Protein AF-A0A7U6QHY5-F1 (afdb_monomer)

Solvent-accessible surface area (backbone atoms only — not comparable to full-atom values): 9203 Å² total; per-residue (Å²): 96,75,56,75,92,71,42,50,92,96,50,73,76,53,71,63,88,56,96,74,68,72,95,62,85,77,79,76,69,59,85,77,68,85,56,19,49,74,54,35,53,33,63,34,82,42,65,82,59,46,66,60,56,26,34,38,32,12,14,29,21,69,79,94,83,84,65,93,80,85,63,98,77,63,78,48,30,16,27,32,36,33,30,41,70,90,75,31,50,72,47,83,70,44,67,37,94,86,52,46,50,38,55,94,90,68,59,74,47,40,27,24,45,28,32,42,72,45,98,88,58,29,43,35,34,41,27,48,54,51,63,48,85,94,41,78,88,51,72,49,85,97,44,53,45,74,48,80,47,69,74,129

Structure (mmCIF, N/CA/C/O backbone):
data_AF-A0A7U6QHY5-F1
#
_entry.id   AF-A0A7U6QHY5-F1
#
loop_
_atom_site.group_PDB
_atom_site.id
_atom_site.type_symbol
_atom_site.label_atom_id
_atom_site.label_alt_id
_atom_site.label_comp_id
_atom_site.label_asym_id
_atom_site.label_entity_id
_atom_site.label_seq_id
_atom_site.pdbx_PDB_ins_code
_atom_site.Cartn_x
_atom_site.Cartn_y
_atom_site.Cartn_z
_atom_site.occupancy
_atom_site.B_iso_or_equiv
_atom_site.auth_seq_id
_atom_site.auth_comp_id
_atom_site.auth_asym_id
_atom_site.auth_atom_id
_atom_site.pdbx_PDB_model_num
ATOM 1 N N . MET A 1 1 ? -19.878 21.285 13.028 1.00 57.00 1 MET A N 1
ATOM 2 C CA . MET A 1 1 ? -19.020 22.338 13.616 1.00 57.00 1 MET A CA 1
ATOM 3 C C . MET A 1 1 ? -19.595 23.664 13.133 1.00 57.00 1 MET A C 1
ATOM 5 O O . MET A 1 1 ? -19.595 23.871 11.934 1.00 57.00 1 MET A O 1
ATOM 9 N N . THR A 1 2 ? -20.166 24.495 14.011 1.00 63.97 2 THR A N 1
ATOM 10 C CA . THR A 1 2 ? -21.015 25.661 13.652 1.00 63.97 2 THR A CA 1
ATOM 11 C C . THR A 1 2 ? -20.350 27.022 13.892 1.00 63.97 2 THR A C 1
ATOM 13 O O . THR A 1 2 ? -21.026 28.040 14.017 1.00 63.97 2 THR A O 1
ATOM 16 N N . LEU A 1 3 ? -19.021 27.073 14.027 1.00 70.06 3 LEU A N 1
ATOM 17 C CA . LEU A 1 3 ? -18.357 28.327 14.393 1.00 70.06 3 LEU A CA 1
ATOM 18 C C . LEU A 1 3 ? -18.446 29.357 13.247 1.00 70.06 3 LEU A C 1
ATOM 20 O O . LEU A 1 3 ? -18.156 28.991 12.106 1.00 70.06 3 LEU A O 1
ATOM 24 N N . PRO A 1 4 ? -18.735 30.644 13.540 1.00 73.31 4 PRO A N 1
ATOM 25 C CA . PRO A 1 4 ? -18.895 31.696 12.528 1.00 73.31 4 PRO A CA 1
ATOM 26 C C . PRO A 1 4 ? -17.724 31.828 11.546 1.00 73.31 4 PRO A C 1
ATOM 28 O O . PRO A 1 4 ? -17.927 32.138 10.379 1.00 73.31 4 PRO A O 1
ATOM 31 N N . LYS A 1 5 ? -16.496 31.524 11.989 1.00 80.25 5 LYS A N 1
ATOM 32 C CA . LYS A 1 5 ? -15.282 31.552 11.153 1.00 80.25 5 LYS A CA 1
ATOM 33 C C . LYS A 1 5 ? -15.264 30.537 10.001 1.00 80.25 5 LYS A C 1
ATOM 35 O O . LYS A 1 5 ? -14.389 30.621 9.150 1.00 80.25 5 LYS A O 1
ATOM 40 N N . PHE A 1 6 ? -16.178 29.567 10.002 1.00 80.81 6 PHE A N 1
ATOM 41 C CA . PHE A 1 6 ? -16.313 28.558 8.948 1.00 80.81 6 PHE A CA 1
ATOM 42 C C . PHE A 1 6 ? -17.529 28.797 8.047 1.00 80.81 6 PHE A C 1
ATOM 44 O O . PHE A 1 6 ? -17.805 27.971 7.182 1.00 80.81 6 PHE A O 1
ATOM 51 N N . VAL A 1 7 ? -18.262 29.898 8.240 1.00 84.06 7 VAL A N 1
ATOM 52 C CA . VAL A 1 7 ? -19.361 30.284 7.350 1.00 84.06 7 VAL A CA 1
ATOM 53 C C . VAL A 1 7 ? -18.755 30.867 6.067 1.00 84.06 7 VAL A C 1
ATOM 55 O O . VAL A 1 7 ? -18.027 31.861 6.150 1.00 84.06 7 VAL A O 1
ATOM 58 N N . PRO A 1 8 ? -19.008 30.279 4.883 1.00 83.88 8 PRO A N 1
ATOM 59 C CA . PRO A 1 8 ? -18.539 30.850 3.625 1.00 83.88 8 PRO A CA 1
ATOM 60 C C . PRO A 1 8 ? -19.173 32.224 3.386 1.00 83.88 8 PRO A C 1
ATOM 62 O O . PRO A 1 8 ? -20.340 32.439 3.716 1.00 83.88 8 PRO A O 1
ATOM 65 N N . VAL A 1 9 ? -18.440 33.151 2.763 1.00 85.56 9 VAL A N 1
ATOM 66 C CA . VAL A 1 9 ? -19.004 34.448 2.358 1.00 85.56 9 VAL A CA 1
ATOM 67 C C . VAL A 1 9 ? -20.140 34.184 1.362 1.00 85.56 9 VAL A C 1
ATOM 69 O O . VAL A 1 9 ? -19.902 33.639 0.288 1.00 85.56 9 VAL A O 1
ATOM 72 N N . ASN A 1 10 ? -21.370 34.547 1.739 1.00 86.69 10 ASN A N 1
ATOM 73 C CA . ASN A 1 10 ? -22.626 34.284 1.013 1.00 86.69 10 ASN A CA 1
ATOM 74 C C . ASN A 1 10 ? -23.091 32.812 0.966 1.00 86.69 10 ASN A C 1
ATOM 76 O O . ASN A 1 10 ? -23.971 32.480 0.173 1.00 86.69 10 ASN A O 1
ATOM 80 N N . GLY A 1 11 ? -22.530 31.930 1.798 1.00 81.38 11 GLY A N 1
ATOM 81 C CA . GLY A 1 11 ? -22.961 30.534 1.913 1.00 81.38 11 GLY A CA 1
ATOM 82 C C . GLY A 1 11 ? -23.881 30.284 3.114 1.00 81.38 11 GLY A C 1
ATOM 83 O O . GLY A 1 11 ? -23.857 31.053 4.079 1.00 81.38 11 GLY A O 1
ATOM 84 N N . PRO A 1 12 ? -24.683 29.204 3.095 1.00 83.88 12 PRO A N 1
ATOM 85 C CA . PRO A 1 12 ? -25.448 28.796 4.265 1.00 83.88 12 PRO A CA 1
ATOM 86 C C . PRO A 1 12 ? -24.514 28.385 5.409 1.00 83.88 12 PRO A C 1
ATOM 88 O O . PRO A 1 12 ? -23.376 27.955 5.203 1.00 83.88 12 PRO A O 1
ATOM 91 N N . MET A 1 13 ? -25.018 28.504 6.635 1.00 80.69 13 MET A N 1
ATOM 92 C CA . MET A 1 13 ? -24.310 28.051 7.826 1.00 80.69 13 MET A CA 1
ATOM 93 C C . MET A 1 13 ? -24.058 26.533 7.747 1.00 80.69 13 MET A C 1
ATOM 95 O O . MET A 1 13 ? -25.006 25.789 7.496 1.00 80.69 13 MET A O 1
ATOM 99 N N . PRO A 1 14 ? -22.820 26.049 7.969 1.00 80.75 14 PRO A N 1
ATOM 100 C CA . PRO A 1 14 ? -22.541 24.617 7.963 1.00 80.75 14 PRO A CA 1
ATOM 101 C C . PRO A 1 14 ? -23.328 23.868 9.045 1.00 80.75 14 PRO A C 1
ATOM 103 O O . PRO A 1 14 ? -23.336 24.271 10.212 1.00 80.75 14 PRO A O 1
ATOM 106 N N . GLU A 1 15 ? -23.930 22.739 8.677 1.00 76.69 15 GLU A N 1
ATOM 107 C CA . GLU A 1 15 ? -24.650 21.878 9.616 1.00 76.69 15 GLU A CA 1
ATOM 108 C C . GLU A 1 15 ? -23.706 21.016 10.475 1.00 76.69 15 GLU A C 1
ATOM 110 O O . GLU A 1 15 ? -22.562 20.696 10.127 1.00 76.69 15 GLU A O 1
ATOM 115 N N . THR A 1 16 ? -24.175 20.617 11.657 1.00 72.31 16 THR A N 1
ATOM 116 C CA . THR A 1 16 ? -23.493 19.616 12.486 1.00 72.31 16 THR A CA 1
ATOM 117 C C . THR A 1 16 ? -23.717 18.212 11.946 1.00 72.31 16 THR A C 1
ATOM 119 O O . THR A 1 16 ? -24.789 17.654 12.132 1.00 72.31 16 THR A O 1
ATOM 122 N N . LEU A 1 17 ? -22.671 17.609 11.369 1.00 72.00 17 LEU A N 1
ATOM 123 C CA . LEU A 1 17 ? -22.685 16.190 10.977 1.00 72.00 17 LEU A CA 1
ATOM 124 C C . LEU A 1 17 ? -22.587 15.230 12.176 1.00 72.00 17 LEU A C 1
ATOM 126 O O . LEU A 1 17 ? -23.019 14.087 12.095 1.00 72.00 17 LEU A O 1
ATOM 130 N N . PHE A 1 18 ? -22.033 15.698 13.298 1.00 68.94 18 PHE A N 1
ATOM 131 C CA . PHE A 1 18 ? -21.951 14.945 14.548 1.00 68.94 18 PHE A CA 1
ATOM 132 C C . PHE A 1 18 ? -22.869 15.585 15.585 1.00 68.94 18 PHE A C 1
ATOM 134 O O . PHE A 1 18 ? -22.699 16.760 15.913 1.00 68.94 18 PHE A O 1
ATOM 141 N N . THR A 1 19 ? -23.812 14.810 16.118 1.00 67.75 19 THR A N 1
ATOM 142 C CA . THR A 1 19 ? -24.726 15.236 17.190 1.00 67.75 19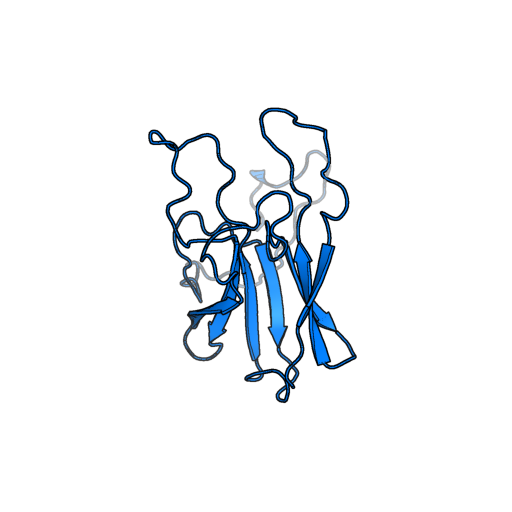 THR A CA 1
ATOM 143 C C . THR A 1 19 ? -24.014 15.391 18.536 1.00 67.75 19 THR A C 1
ATOM 145 O O . THR A 1 19 ? -24.422 16.211 19.351 1.00 67.75 19 THR A O 1
ATOM 148 N N . ASN A 1 20 ? -22.923 14.650 18.754 1.00 71.56 20 ASN A N 1
ATOM 149 C CA . ASN A 1 20 ? -22.078 14.736 19.944 1.00 71.56 20 ASN A CA 1
ATOM 150 C C . ASN A 1 20 ? -20.612 14.433 19.575 1.00 71.56 20 ASN A C 1
ATOM 152 O O . ASN A 1 20 ? -20.165 13.294 19.731 1.00 71.56 20 ASN A O 1
ATOM 156 N N . PRO A 1 21 ? -19.869 15.393 18.994 1.00 68.75 21 PRO A N 1
ATOM 157 C CA . PRO A 1 21 ? -18.471 15.159 18.659 1.00 68.75 21 PRO A CA 1
ATOM 158 C C . PRO A 1 21 ? -17.681 14.892 19.951 1.00 68.75 21 PRO A C 1
ATOM 160 O O . PRO A 1 21 ? -17.816 15.663 20.905 1.00 68.75 21 PRO A O 1
ATOM 163 N N . PRO A 1 22 ? -16.858 13.831 20.018 1.00 69.25 22 PRO A N 1
ATOM 164 C CA . PRO A 1 22 ? -16.044 13.578 21.197 1.00 69.25 22 PRO A CA 1
ATOM 165 C C . PRO A 1 22 ? -15.132 14.785 21.446 1.00 69.25 22 PRO A C 1
ATOM 167 O O . PRO A 1 22 ? -14.397 15.216 20.560 1.00 69.25 22 PRO A O 1
ATOM 170 N N . GLY A 1 23 ? -15.187 15.348 22.658 1.00 77.12 23 GLY A N 1
ATOM 171 C CA . GLY A 1 23 ? -14.395 16.528 23.036 1.00 77.12 23 GLY A CA 1
ATOM 172 C C . GLY A 1 23 ? -12.883 16.277 23.089 1.00 77.12 23 GLY A C 1
ATOM 173 O O . GLY A 1 23 ? -12.110 17.213 23.275 1.00 77.12 23 GLY A O 1
ATOM 174 N N . ILE A 1 24 ? -12.460 15.021 22.929 1.00 81.69 24 ILE A N 1
ATOM 175 C CA . ILE A 1 24 ? -11.068 14.579 22.925 1.00 81.69 24 ILE A CA 1
ATOM 176 C C . ILE A 1 24 ? -10.872 13.686 21.700 1.00 81.69 24 ILE A C 1
ATOM 178 O O . ILE A 1 24 ? -11.620 12.727 21.500 1.00 81.69 24 ILE A O 1
ATOM 182 N N . ALA A 1 25 ? -9.863 13.998 20.886 1.00 80.75 25 ALA A N 1
ATOM 183 C CA . ALA A 1 25 ? -9.496 13.161 19.751 1.00 80.75 25 ALA A CA 1
ATOM 184 C C . ALA A 1 25 ? -9.055 11.762 20.235 1.00 80.75 25 ALA A C 1
ATOM 186 O O . ALA A 1 25 ? -8.314 11.667 21.221 1.00 80.75 25 ALA A O 1
ATOM 187 N N . PRO A 1 26 ? -9.481 10.674 19.569 1.00 85.88 26 PRO A N 1
ATOM 188 C CA . PRO A 1 26 ? -9.039 9.332 19.923 1.00 85.88 26 PRO A CA 1
ATOM 189 C C . PRO A 1 26 ? -7.533 9.170 19.688 1.00 85.88 26 PRO A C 1
ATOM 191 O O . PRO A 1 26 ? -6.919 9.897 18.903 1.00 85.88 26 PRO A O 1
ATOM 194 N N . ARG A 1 27 ? -6.928 8.181 20.354 1.00 90.00 27 ARG A N 1
ATOM 195 C CA . ARG A 1 27 ? -5.547 7.788 20.049 1.00 90.00 27 ARG A CA 1
ATOM 196 C C . ARG A 1 27 ? -5.484 7.198 18.630 1.00 90.00 27 ARG A C 1
ATOM 198 O O . ARG A 1 27 ? -6.417 6.486 18.255 1.00 90.00 27 ARG A O 1
ATOM 205 N N . PRO A 1 28 ? -4.411 7.455 17.858 1.00 93.94 28 PRO A N 1
ATOM 206 C CA . PRO A 1 28 ? -4.211 6.801 16.569 1.00 93.94 28 PRO A CA 1
ATOM 207 C C . PRO A 1 28 ? -4.229 5.279 16.717 1.00 93.94 28 PRO A C 1
ATOM 209 O O . PRO A 1 28 ? -3.687 4.750 17.687 1.00 93.94 28 PRO A O 1
ATOM 212 N N . PHE A 1 29 ? -4.829 4.590 15.748 1.00 96.19 29 PHE A N 1
ATOM 213 C CA . PHE A 1 29 ? -4.878 3.127 15.738 1.00 96.19 29 PHE A CA 1
ATOM 214 C C . PHE A 1 29 ? -3.501 2.501 15.459 1.00 96.19 29 PHE A C 1
ATOM 216 O O . PHE A 1 29 ? -3.134 1.520 16.092 1.00 96.19 29 PHE A O 1
ATOM 223 N N . ALA A 1 30 ? -2.717 3.112 14.565 1.00 96.81 30 ALA A N 1
ATOM 224 C CA . ALA A 1 30 ? -1.342 2.730 14.258 1.00 96.81 30 ALA A CA 1
ATOM 225 C C . ALA A 1 30 ? -0.470 3.983 14.076 1.00 96.81 30 ALA A C 1
ATOM 227 O O . ALA A 1 30 ? -0.962 5.042 13.678 1.00 96.81 30 ALA A O 1
ATOM 228 N N . ILE A 1 31 ? 0.826 3.864 14.377 1.00 95.12 31 ILE A N 1
ATOM 229 C CA . ILE A 1 31 ? 1.824 4.932 14.226 1.00 95.12 31 ILE A CA 1
ATOM 230 C C . ILE A 1 31 ? 2.976 4.389 13.386 1.00 95.12 31 ILE A C 1
ATOM 232 O O . ILE A 1 31 ? 3.547 3.351 13.712 1.00 95.12 31 ILE A O 1
ATOM 236 N N . PHE A 1 32 ? 3.324 5.105 12.320 1.00 93.31 32 PHE A N 1
ATOM 237 C CA . PHE A 1 32 ? 4.335 4.684 11.351 1.00 93.31 32 PHE A CA 1
ATOM 238 C C . PHE A 1 32 ? 5.678 5.371 11.610 1.00 93.31 32 PHE A C 1
ATOM 240 O O . PHE A 1 32 ? 5.705 6.464 12.186 1.00 93.31 32 PHE A O 1
ATOM 247 N N . PRO A 1 33 ? 6.800 4.773 11.166 1.00 89.12 33 PRO A N 1
ATOM 248 C CA . PRO A 1 33 ? 8.103 5.410 11.271 1.00 89.12 33 PRO A CA 1
ATOM 249 C C . PRO A 1 33 ? 8.111 6.792 10.594 1.00 89.12 33 PRO A C 1
ATOM 251 O O . PRO A 1 33 ? 7.484 6.957 9.538 1.00 89.12 33 PRO A O 1
ATOM 254 N N . PRO A 1 34 ? 8.832 7.783 11.149 1.00 85.00 34 PRO A N 1
ATOM 255 C CA . PRO A 1 34 ? 9.019 9.077 10.498 1.00 85.00 34 PRO A CA 1
ATOM 256 C C . PRO A 1 34 ? 9.546 8.915 9.069 1.00 85.00 34 PRO A C 1
ATOM 258 O O . PRO A 1 34 ? 10.368 8.040 8.815 1.00 85.00 34 PRO A O 1
ATOM 261 N N . ASN A 1 35 ? 9.100 9.770 8.145 1.00 82.75 35 ASN A N 1
ATOM 262 C CA . ASN A 1 35 ? 9.464 9.748 6.718 1.00 82.75 35 ASN A CA 1
ATOM 263 C C . ASN A 1 35 ? 8.966 8.531 5.915 1.00 82.75 35 ASN A C 1
ATOM 265 O O . ASN A 1 35 ? 9.292 8.410 4.738 1.00 82.75 35 ASN A O 1
ATOM 269 N N . SER A 1 36 ? 8.148 7.649 6.501 1.00 87.81 36 SER A N 1
ATOM 270 C CA . SER A 1 36 ? 7.480 6.568 5.753 1.00 87.81 36 SER A CA 1
ATOM 271 C C . SER A 1 36 ? 6.593 7.096 4.620 1.00 87.81 36 SER A C 1
ATOM 273 O O . SER A 1 36 ? 6.441 6.415 3.604 1.00 87.81 36 SER A O 1
ATOM 275 N N . ASN A 1 37 ? 6.060 8.316 4.771 1.00 91.50 37 ASN A N 1
ATOM 276 C CA . ASN A 1 37 ? 5.179 8.979 3.811 1.00 91.50 37 ASN A CA 1
ATOM 277 C C . ASN A 1 37 ? 4.070 8.020 3.355 1.00 91.50 37 ASN A C 1
ATOM 279 O O . ASN A 1 37 ? 4.026 7.601 2.200 1.00 91.50 37 ASN A O 1
ATOM 283 N N . ILE A 1 38 ? 3.244 7.589 4.313 1.00 94.88 38 ILE A N 1
ATOM 284 C CA . ILE A 1 38 ? 2.119 6.687 4.053 1.00 94.88 38 ILE A CA 1
ATOM 285 C C . ILE A 1 38 ? 1.106 7.341 3.112 1.00 94.88 38 ILE A C 1
ATOM 287 O O . ILE A 1 38 ? 0.830 8.537 3.218 1.00 94.88 38 ILE A O 1
ATOM 291 N N . MET A 1 39 ? 0.564 6.543 2.200 1.00 97.12 39 MET A N 1
ATOM 292 C CA . MET A 1 39 ? -0.347 6.984 1.152 1.00 97.12 39 MET A CA 1
ATOM 293 C C . MET A 1 39 ? -1.664 6.201 1.230 1.00 97.12 39 MET A C 1
ATOM 295 O O . MET A 1 39 ? -2.193 5.976 2.320 1.00 97.12 39 MET A O 1
ATOM 299 N N . GLY A 1 40 ? -2.221 5.821 0.080 1.00 98.12 40 GLY A N 1
ATOM 300 C CA . GLY A 1 40 ? -3.440 5.039 0.009 1.00 98.12 40 GLY A CA 1
ATOM 301 C C . GLY A 1 40 ? -3.285 3.640 0.608 1.00 98.12 40 GLY A C 1
ATOM 302 O O . GLY A 1 40 ? -2.183 3.095 0.748 1.00 98.12 40 GLY A 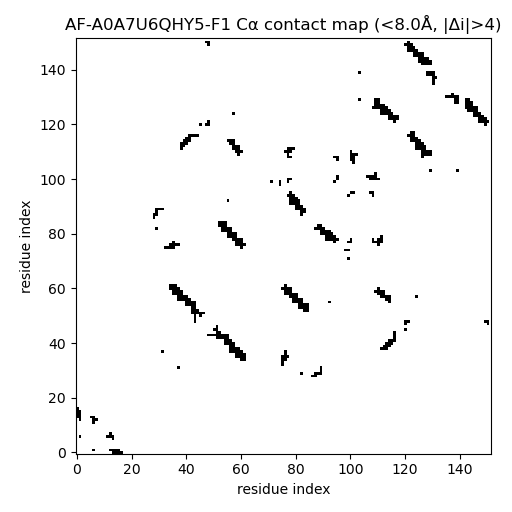O 1
ATOM 303 N N . PHE A 1 41 ? -4.421 3.082 1.009 1.00 98.38 41 PHE A N 1
ATOM 304 C CA . PHE A 1 41 ? -4.507 1.788 1.661 1.00 98.38 41 PHE A CA 1
ATOM 305 C C . PHE A 1 41 ? -5.795 1.059 1.294 1.00 98.38 41 PHE A C 1
ATOM 307 O O . PHE A 1 41 ? -6.741 1.653 0.759 1.00 98.38 41 PHE A O 1
ATOM 314 N N . ASP A 1 42 ? -5.841 -0.223 1.643 1.00 98.56 42 ASP A N 1
ATOM 315 C CA . ASP A 1 42 ? -7.059 -1.022 1.588 1.00 98.56 42 ASP A CA 1
ATOM 316 C C . ASP A 1 42 ? -7.112 -2.076 2.697 1.00 98.56 42 ASP A C 1
ATOM 318 O O . ASP A 1 42 ? -6.084 -2.476 3.253 1.00 98.56 42 ASP A O 1
ATOM 322 N N . PHE A 1 43 ? -8.325 -2.524 3.004 1.00 98.19 43 PHE A N 1
ATOM 323 C CA . PHE A 1 43 ? -8.573 -3.656 3.889 1.00 98.19 43 PHE A CA 1
ATOM 324 C C . PHE A 1 43 ? -8.590 -4.944 3.071 1.00 98.19 43 PHE A C 1
ATOM 326 O O . PHE A 1 43 ? -9.241 -5.031 2.029 1.00 98.19 43 PHE A O 1
ATOM 333 N N . ASN A 1 44 ? -7.926 -5.982 3.566 1.00 97.19 44 ASN A N 1
ATOM 334 C CA . ASN A 1 44 ? -8.042 -7.299 2.963 1.00 97.19 44 ASN A CA 1
ATOM 335 C C . ASN A 1 44 ? -9.348 -7.981 3.393 1.00 97.19 44 ASN A C 1
ATOM 337 O O . ASN A 1 44 ? -9.466 -8.423 4.530 1.00 97.19 44 ASN A O 1
ATOM 341 N N . TYR A 1 45 ? -10.290 -8.156 2.469 1.00 95.50 45 TYR A N 1
ATOM 342 C CA . TYR A 1 45 ? -11.501 -8.965 2.692 1.00 95.50 45 TYR A CA 1
ATOM 343 C C . TYR A 1 45 ? -11.382 -10.398 2.156 1.00 95.50 45 TYR A C 1
ATOM 345 O O . TYR A 1 45 ? -12.350 -11.153 2.153 1.00 95.50 45 TYR A O 1
ATOM 353 N N . ASN A 1 46 ? -10.202 -10.783 1.662 1.00 95.06 46 ASN A N 1
ATOM 354 C CA . ASN A 1 46 ? -9.955 -12.113 1.133 1.00 95.06 46 ASN A CA 1
ATOM 355 C C . ASN A 1 46 ? -9.118 -12.944 2.124 1.00 95.06 46 ASN A C 1
ATOM 357 O O . ASN A 1 46 ? -7.887 -12.803 2.159 1.00 95.06 46 ASN A O 1
ATOM 361 N N . PRO A 1 47 ? -9.725 -13.887 2.868 1.00 94.12 47 PRO A N 1
ATOM 362 C CA . PRO A 1 47 ? -8.995 -14.724 3.822 1.00 94.12 47 PRO A CA 1
ATOM 363 C C . PRO A 1 47 ? -7.982 -15.666 3.150 1.00 94.12 47 PRO A C 1
ATOM 365 O O . PRO A 1 47 ? -7.118 -16.237 3.815 1.00 94.12 47 PRO A O 1
ATOM 368 N N . ARG A 1 48 ? -8.056 -15.851 1.822 1.00 94.12 48 ARG A N 1
ATOM 369 C CA . ARG A 1 48 ? -7.045 -16.618 1.080 1.00 94.12 48 ARG A CA 1
ATOM 370 C C . ARG A 1 48 ? -5.766 -15.818 0.862 1.00 94.12 48 ARG A C 1
ATOM 372 O O . ARG A 1 48 ? -4.700 -16.420 0.809 1.00 94.12 48 ARG A O 1
ATOM 379 N N . PHE A 1 49 ? -5.839 -14.492 0.760 1.00 95.62 49 PHE A N 1
ATOM 380 C CA . PHE A 1 49 ? -4.654 -13.659 0.550 1.00 95.62 49 PHE A CA 1
ATOM 381 C C . PHE A 1 49 ? -3.832 -13.523 1.836 1.00 95.62 49 PHE A C 1
ATOM 383 O O . PHE A 1 49 ? -2.650 -13.858 1.872 1.00 95.62 49 PHE A O 1
ATOM 390 N N . GLY A 1 50 ? -4.494 -13.115 2.912 1.00 93.06 50 GLY A N 1
ATOM 391 C CA . GLY A 1 50 ? -3.932 -12.895 4.238 1.00 93.06 50 GLY A CA 1
ATOM 392 C C . GLY A 1 50 ? -5.042 -12.950 5.281 1.00 93.06 50 GLY A C 1
ATOM 393 O O . GLY A 1 50 ? -6.147 -13.405 4.985 1.00 93.06 50 GLY A O 1
ATOM 394 N N . ARG A 1 51 ? -4.775 -12.482 6.501 1.00 94.62 51 ARG A N 1
ATOM 395 C CA . ARG A 1 51 ? -5.830 -12.361 7.512 1.00 94.62 51 ARG A CA 1
ATOM 396 C C . ARG A 1 51 ? -6.859 -11.329 7.056 1.00 94.62 51 ARG A C 1
ATOM 398 O O . ARG A 1 51 ? -6.509 -10.266 6.544 1.00 94.62 51 ARG A O 1
ATOM 405 N N . GLU A 1 52 ? -8.127 -11.678 7.210 1.00 96.12 52 GLU A N 1
ATOM 406 C CA . GLU A 1 52 ? -9.234 -10.790 6.880 1.00 96.12 52 GLU A CA 1
ATOM 407 C C . GLU A 1 52 ? -9.263 -9.594 7.843 1.00 96.12 52 GLU A C 1
ATOM 409 O O . GLU A 1 52 ? -9.055 -9.751 9.046 1.00 96.12 52 GLU A O 1
ATOM 414 N N . GLY A 1 53 ? -9.487 -8.399 7.304 1.00 97.25 53 GLY A N 1
ATOM 415 C CA . GLY A 1 53 ? -9.505 -7.137 8.036 1.00 97.25 53 GLY A CA 1
ATOM 416 C C . GLY A 1 53 ? -8.142 -6.464 8.202 1.00 97.25 53 GLY A C 1
ATOM 417 O O . GLY A 1 53 ? -8.120 -5.279 8.521 1.00 97.25 53 GLY A O 1
ATOM 418 N N . ASP A 1 54 ? -7.020 -7.150 7.955 1.00 98.31 54 ASP A N 1
ATOM 419 C CA . ASP A 1 54 ? -5.705 -6.495 7.985 1.00 98.31 54 ASP A CA 1
ATOM 420 C C . ASP A 1 54 ? -5.619 -5.393 6.920 1.00 98.31 54 ASP A C 1
ATOM 422 O O . ASP A 1 54 ? -6.171 -5.511 5.820 1.00 98.31 54 ASP A O 1
ATOM 426 N N . ILE A 1 55 ? -4.922 -4.310 7.265 1.00 98.50 55 ILE A N 1
ATOM 427 C CA . ILE A 1 55 ? -4.808 -3.112 6.428 1.00 98.50 55 ILE A CA 1
ATOM 428 C C . ILE A 1 55 ? -3.466 -3.137 5.712 1.00 98.50 55 ILE A C 1
ATOM 430 O O . ILE A 1 55 ? -2.434 -3.276 6.361 1.00 98.50 55 ILE A O 1
ATOM 434 N N . TYR A 1 56 ? -3.466 -2.925 4.401 1.00 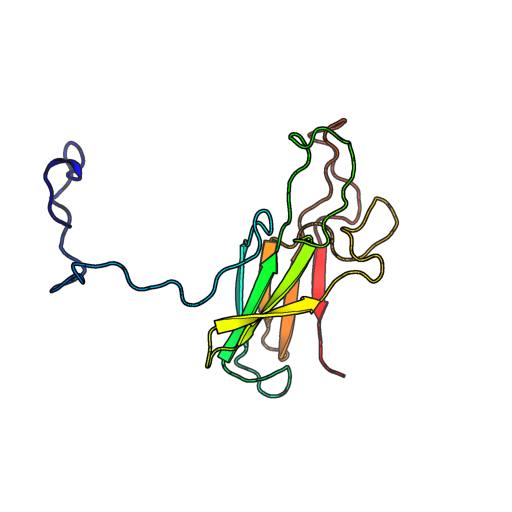98.50 56 TYR A N 1
ATOM 435 C CA . TYR A 1 56 ? -2.260 -2.846 3.582 1.00 98.50 56 TYR A CA 1
ATOM 436 C C . TYR A 1 56 ? -2.095 -1.424 3.063 1.00 98.50 56 TYR A C 1
ATOM 438 O O . TYR A 1 56 ? -3.001 -0.883 2.435 1.00 98.50 56 TYR A O 1
ATOM 446 N N . ILE A 1 57 ? -0.947 -0.813 3.344 1.00 98.50 57 ILE A N 1
ATOM 447 C CA . ILE A 1 57 ? -0.698 0.616 3.148 1.00 98.50 57 ILE A CA 1
ATOM 448 C C . ILE A 1 57 ? 0.514 0.797 2.240 1.00 98.50 57 ILE A C 1
ATOM 450 O O . ILE A 1 57 ? 1.583 0.235 2.498 1.00 98.50 57 ILE A O 1
ATOM 454 N N . ALA A 1 58 ? 0.363 1.620 1.205 1.00 98.12 58 ALA A N 1
ATOM 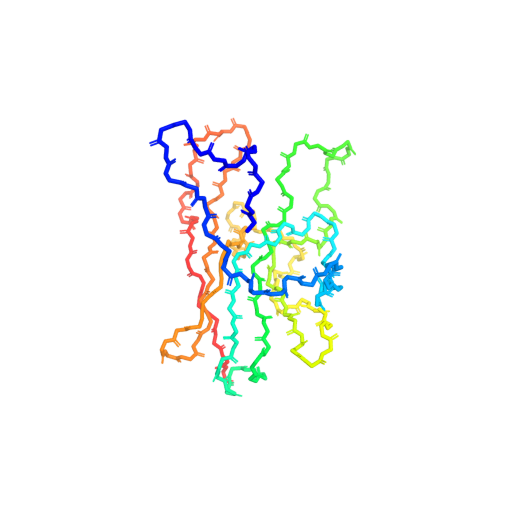455 C CA . ALA A 1 58 ? 1.476 2.068 0.383 1.00 98.12 58 ALA A CA 1
ATOM 456 C C . ALA A 1 58 ? 2.345 3.068 1.161 1.00 98.12 58 ALA A C 1
ATOM 458 O O . ALA A 1 58 ? 1.849 4.080 1.659 1.00 98.12 58 ALA A O 1
ATOM 459 N N . SER A 1 59 ? 3.648 2.801 1.260 1.00 95.69 59 SER A N 1
ATOM 460 C CA . SER A 1 59 ? 4.611 3.698 1.899 1.00 95.69 59 SER A CA 1
ATOM 461 C C . SER A 1 59 ? 5.516 4.309 0.833 1.00 95.69 59 SER A C 1
ATOM 463 O O . SER A 1 59 ? 6.421 3.652 0.318 1.00 95.69 59 SER A O 1
ATOM 465 N N . PHE A 1 60 ? 5.286 5.580 0.508 1.00 93.06 60 PHE A N 1
ATOM 466 C CA . PHE A 1 60 ? 5.967 6.277 -0.588 1.00 93.06 60 PHE A CA 1
ATOM 467 C C . PHE A 1 60 ? 7.456 6.507 -0.314 1.00 93.06 60 PHE A C 1
ATOM 469 O O . PHE A 1 60 ? 8.269 6.517 -1.236 1.00 93.06 60 PHE A O 1
ATOM 476 N N . GLY A 1 61 ? 7.813 6.682 0.961 1.00 88.12 61 GLY A N 1
ATOM 477 C CA . GLY A 1 61 ? 9.159 7.042 1.397 1.00 88.12 61 GLY A CA 1
ATOM 478 C C . GLY A 1 61 ? 9.535 8.504 1.140 1.00 88.12 61 GLY A C 1
ATOM 479 O O . GLY A 1 61 ? 8.791 9.257 0.508 1.00 88.12 61 GLY A 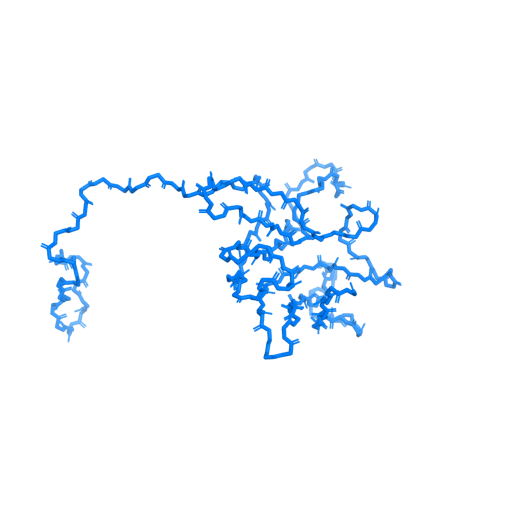O 1
ATOM 480 N N . PRO A 1 62 ? 10.679 8.962 1.664 1.00 80.56 62 PRO A N 1
ATOM 481 C CA . PRO A 1 62 ? 11.119 10.347 1.521 1.00 80.56 62 PRO A CA 1
ATOM 482 C C . PRO A 1 62 ? 11.383 10.729 0.056 1.00 80.56 62 PRO A C 1
ATOM 484 O O . PRO A 1 62 ? 11.897 9.931 -0.731 1.00 80.56 62 PRO A O 1
ATOM 487 N N . ILE A 1 63 ? 11.061 11.972 -0.311 1.00 71.50 63 ILE A N 1
ATOM 488 C CA . ILE A 1 63 ? 11.563 12.613 -1.535 1.00 71.50 63 ILE A CA 1
ATOM 489 C C . ILE A 1 63 ? 12.896 13.261 -1.161 1.00 71.50 63 ILE A C 1
ATOM 491 O O . ILE A 1 63 ? 12.971 14.005 -0.183 1.00 71.50 63 ILE A O 1
ATOM 495 N N . GLU A 1 64 ? 13.966 12.941 -1.877 1.00 61.72 64 GLU A N 1
ATOM 496 C CA . GLU A 1 64 ? 15.287 13.478 -1.569 1.00 61.72 64 GLU A CA 1
ATOM 497 C C . GLU A 1 64 ? 15.362 14.972 -1.900 1.00 61.72 64 GLU A C 1
ATOM 499 O O . GLU A 1 64 ? 15.158 15.378 -3.033 1.00 61.72 64 GLU A O 1
ATOM 504 N N . SER A 1 65 ? 15.644 15.793 -0.890 1.00 48.75 65 SER A N 1
ATOM 505 C CA . SER A 1 65 ? 16.300 17.107 -1.028 1.00 48.75 65 SER A CA 1
ATOM 506 C C . SER A 1 65 ? 16.795 17.675 0.312 1.00 48.75 65 SER A C 1
ATOM 508 O O . SER A 1 65 ? 17.550 18.639 0.310 1.00 48.75 65 SER A O 1
ATOM 510 N N . ASN A 1 66 ? 16.465 17.062 1.461 1.00 44.50 66 ASN A N 1
ATOM 511 C CA . ASN A 1 66 ? 16.773 17.615 2.792 1.00 44.50 66 ASN A CA 1
ATOM 512 C C . ASN A 1 66 ? 17.611 16.713 3.725 1.00 44.50 66 ASN A C 1
ATOM 514 O O . ASN A 1 66 ? 17.528 16.866 4.943 1.00 44.50 66 ASN A O 1
ATOM 518 N N . MET A 1 67 ? 18.439 15.791 3.217 1.00 42.69 67 MET A N 1
ATOM 519 C CA . MET A 1 67 ? 19.406 15.082 4.077 1.00 42.69 67 MET A CA 1
ATOM 520 C C . MET A 1 67 ? 20.840 15.583 3.850 1.00 42.69 67 MET A C 1
ATOM 522 O O . MET A 1 67 ? 21.445 15.250 2.827 1.00 42.69 67 MET A O 1
ATOM 526 N N . PRO A 1 68 ? 21.442 16.320 4.807 1.00 33.88 68 PRO A N 1
ATOM 527 C CA . PRO A 1 68 ? 22.887 16.496 4.837 1.00 33.88 68 PRO A CA 1
ATOM 528 C C . PRO A 1 68 ? 23.520 15.113 5.038 1.00 33.88 68 PRO A C 1
ATOM 530 O O . PRO A 1 68 ? 23.311 14.484 6.073 1.00 33.88 68 PRO A O 1
ATOM 533 N N . GLY A 1 69 ? 24.251 14.615 4.038 1.00 45.16 69 GLY A N 1
ATOM 534 C CA . GLY A 1 69 ? 24.917 13.307 4.105 1.00 45.16 69 GLY A CA 1
ATOM 535 C C . GLY A 1 69 ? 24.549 12.299 3.013 1.00 45.16 69 GLY A C 1
ATOM 536 O O . GLY A 1 69 ? 25.070 11.187 3.062 1.00 45.16 69 GLY A O 1
ATOM 537 N N . GLY A 1 70 ? 23.709 12.668 2.033 1.00 40.56 70 GLY A N 1
ATOM 538 C CA . GLY A 1 70 ? 23.673 12.037 0.699 1.00 40.56 70 GLY A CA 1
ATOM 539 C C . GLY A 1 70 ? 23.535 10.513 0.677 1.00 40.56 70 GLY A C 1
ATOM 540 O O . GLY A 1 70 ? 24.178 9.844 -0.124 1.00 40.56 70 GLY A O 1
ATOM 541 N N . ASN A 1 71 ? 22.764 9.942 1.597 1.00 45.38 71 ASN A N 1
ATOM 542 C CA . ASN A 1 71 ? 22.594 8.504 1.682 1.00 45.38 71 ASN A CA 1
ATOM 543 C C . ASN A 1 71 ? 21.122 8.173 1.940 1.00 45.38 71 ASN A C 1
ATOM 545 O O . ASN A 1 71 ? 20.622 8.384 3.045 1.00 45.38 71 ASN A O 1
ATOM 549 N N . LEU A 1 72 ? 20.474 7.574 0.938 1.00 51.09 72 LEU A N 1
ATOM 550 C CA . LEU A 1 72 ? 19.274 6.737 1.041 1.00 51.09 72 LEU A CA 1
ATOM 551 C C . LEU A 1 72 ? 19.515 5.552 1.999 1.00 51.09 72 LEU A C 1
ATOM 553 O O . LEU A 1 72 ? 19.561 4.403 1.585 1.00 51.09 72 LEU A O 1
ATOM 557 N N . ARG A 1 73 ? 19.759 5.802 3.288 1.00 50.41 73 ARG A N 1
ATOM 558 C CA . ARG A 1 73 ? 20.194 4.778 4.259 1.00 50.41 73 ARG A CA 1
ATOM 559 C C . ARG A 1 73 ? 19.130 4.356 5.256 1.00 50.41 73 ARG A C 1
ATOM 561 O O . ARG A 1 73 ? 19.439 3.667 6.224 1.00 50.41 73 ARG A O 1
ATOM 568 N N . THR A 1 74 ? 17.880 4.730 5.037 1.00 56.69 74 THR A N 1
ATOM 569 C CA . THR A 1 74 ? 16.793 4.309 5.917 1.00 56.69 74 THR A CA 1
ATOM 570 C C . THR A 1 74 ? 15.871 3.379 5.145 1.00 56.69 74 THR A C 1
ATOM 572 O O . THR A 1 74 ? 15.241 3.820 4.189 1.00 56.69 74 THR A O 1
ATOM 575 N N . GLY A 1 75 ? 15.766 2.113 5.569 1.00 61.78 75 GLY A N 1
ATOM 576 C CA . GLY A 1 75 ? 14.765 1.137 5.101 1.00 61.78 75 GLY A CA 1
ATOM 577 C C . GLY A 1 75 ? 13.336 1.496 5.532 1.00 61.78 75 GLY A C 1
ATOM 578 O O . GLY A 1 75 ? 12.592 0.653 6.024 1.00 61.78 75 GLY A O 1
ATOM 579 N N . VAL A 1 76 ? 12.991 2.778 5.424 1.00 78.81 76 VAL A N 1
ATOM 580 C CA . VAL A 1 76 ? 11.717 3.382 5.793 1.00 78.81 76 VAL A CA 1
ATOM 581 C C . VAL A 1 76 ? 11.088 3.933 4.517 1.00 78.81 76 VAL A C 1
ATOM 583 O O . VAL A 1 76 ? 11.716 4.718 3.806 1.00 78.81 76 VAL A O 1
ATOM 586 N N . GLY A 1 77 ? 9.852 3.520 4.232 1.00 88.88 77 GLY A N 1
ATOM 587 C CA . GLY A 1 77 ? 9.204 3.786 2.951 1.00 88.88 77 GLY A CA 1
ATOM 588 C C . GLY A 1 77 ? 9.648 2.856 1.826 1.00 88.88 77 GLY A C 1
ATOM 589 O O . GLY A 1 77 ? 10.377 1.890 2.054 1.00 88.88 77 GLY A O 1
ATOM 590 N N . HIS A 1 78 ? 9.189 3.162 0.611 1.00 91.62 78 HIS A N 1
ATOM 591 C CA . HIS A 1 78 ? 9.449 2.389 -0.611 1.00 91.62 78 HIS A CA 1
ATOM 592 C C . HIS A 1 78 ? 9.022 0.916 -0.482 1.00 91.62 78 HIS A C 1
ATOM 594 O O . HIS A 1 78 ? 9.678 -0.005 -0.970 1.00 91.62 78 HIS A O 1
ATOM 600 N N . ASN A 1 79 ? 7.941 0.687 0.263 1.00 94.94 79 ASN A N 1
ATOM 601 C CA . ASN A 1 79 ? 7.467 -0.634 0.646 1.00 94.94 79 ASN A CA 1
ATOM 602 C C . ASN A 1 79 ? 5.945 -0.629 0.866 1.00 94.94 79 ASN A C 1
ATOM 604 O O . ASN 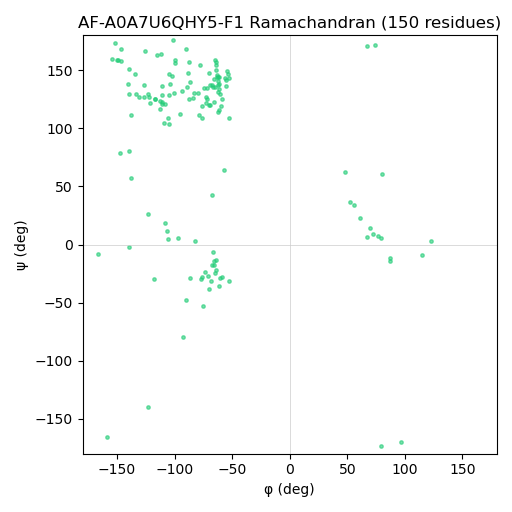A 1 79 ? 5.296 0.419 0.816 1.00 94.94 79 ASN A O 1
ATOM 608 N N . ILE A 1 80 ? 5.382 -1.815 1.091 1.00 97.62 80 ILE A N 1
ATOM 609 C CA . ILE A 1 80 ? 4.015 -1.989 1.590 1.00 97.62 80 ILE A CA 1
ATOM 610 C C . ILE A 1 80 ? 4.092 -2.398 3.052 1.00 97.62 80 ILE A C 1
ATOM 612 O O . ILE A 1 80 ? 4.792 -3.354 3.399 1.00 97.62 80 ILE A O 1
ATOM 616 N N . ILE A 1 81 ? 3.351 -1.689 3.896 1.00 97.50 81 ILE A N 1
ATOM 617 C CA . ILE A 1 81 ? 3.231 -1.962 5.329 1.00 97.50 81 ILE A CA 1
ATOM 618 C C . ILE A 1 81 ? 1.881 -2.630 5.570 1.00 97.50 81 ILE A C 1
ATOM 620 O O . ILE A 1 81 ? 0.876 -2.207 5.003 1.00 97.50 81 ILE A O 1
ATOM 624 N N . THR A 1 82 ? 1.849 -3.656 6.416 1.00 98.00 82 THR A N 1
ATOM 625 C CA . THR A 1 82 ? 0.601 -4.232 6.924 1.00 98.00 82 THR A CA 1
ATOM 626 C C . THR A 1 82 ? 0.338 -3.747 8.345 1.00 98.00 82 THR A C 1
ATOM 628 O O . THR A 1 82 ? 1.277 -3.580 9.125 1.00 98.00 82 THR A O 1
ATOM 631 N N . VAL A 1 83 ? -0.932 -3.543 8.686 1.00 98.56 83 VAL A N 1
ATOM 632 C CA . VAL A 1 83 ? -1.411 -3.253 10.041 1.00 98.56 83 VAL A CA 1
ATOM 633 C C . VAL A 1 83 ? -2.327 -4.384 10.485 1.00 98.56 83 VAL A C 1
ATOM 635 O O . VAL A 1 83 ? -3.305 -4.696 9.805 1.00 98.56 83 VAL A O 1
ATOM 638 N N . ASP A 1 84 ? -2.021 -4.975 11.634 1.00 98.12 84 ASP A N 1
ATOM 639 C CA . ASP A 1 84 ? -2.882 -5.947 12.300 1.00 98.12 84 ASP A CA 1
ATOM 640 C C . ASP A 1 84 ? -4.139 -5.255 12.830 1.00 98.12 84 ASP A C 1
ATOM 642 O O . ASP A 1 84 ? -4.070 -4.355 13.675 1.00 98.12 84 ASP A O 1
ATOM 646 N N . ILE A 1 85 ? -5.303 -5.689 12.355 1.00 97.19 85 ILE A N 1
ATOM 647 C CA . ILE A 1 85 ? -6.579 -5.052 12.697 1.00 97.19 85 ILE A CA 1
ATOM 648 C C . ILE A 1 85 ? -6.988 -5.210 14.168 1.00 97.19 85 ILE A C 1
ATOM 650 O O . ILE A 1 85 ? -7.823 -4.459 14.667 1.00 97.19 85 ILE A O 1
ATOM 654 N N . ASN A 1 86 ? -6.401 -6.161 14.895 1.00 97.00 86 ASN A N 1
ATOM 655 C CA . ASN A 1 86 ? -6.780 -6.439 16.279 1.00 97.00 86 ASN A CA 1
ATOM 656 C C . ASN A 1 86 ? -6.035 -5.551 17.275 1.00 97.00 86 ASN A C 1
ATOM 658 O O . ASN A 1 86 ?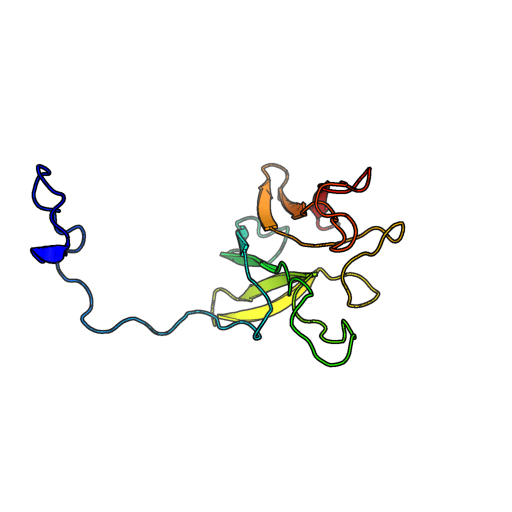 -6.533 -5.300 18.371 1.00 97.00 86 ASN A O 1
ATOM 662 N N . ASN A 1 87 ? -4.821 -5.118 16.933 1.00 97.00 87 ASN A N 1
ATOM 663 C CA . ASN A 1 87 ? -3.931 -4.448 17.883 1.00 97.00 87 ASN A CA 1
ATOM 664 C C . ASN A 1 87 ? -3.152 -3.256 17.301 1.00 97.00 87 ASN A C 1
ATOM 666 O O . ASN A 1 87 ? -2.406 -2.618 18.042 1.00 97.00 87 ASN A O 1
ATOM 670 N N . GLY A 1 88 ? -3.305 -2.950 16.009 1.00 97.50 88 GLY A N 1
ATOM 671 C CA . GLY A 1 88 ? -2.631 -1.831 15.353 1.00 97.50 88 GLY A CA 1
ATOM 672 C C . GLY A 1 88 ? -1.132 -2.038 15.121 1.00 97.50 88 GLY A C 1
ATOM 673 O O . GLY A 1 88 ? -0.438 -1.090 14.746 1.00 97.50 88 GLY A O 1
ATOM 674 N N . GLN A 1 89 ? -0.601 -3.246 15.351 1.00 98.12 89 GLN A N 1
ATOM 675 C CA . GLN A 1 89 ? 0.810 -3.540 15.110 1.00 98.12 89 GLN A CA 1
ATOM 676 C C . GLN A 1 89 ? 1.129 -3.468 13.623 1.00 98.12 89 GLN A C 1
ATOM 678 O O . GLN A 1 89 ? 0.403 -4.007 12.790 1.00 98.12 89 GLN A O 1
ATOM 683 N N . ILE A 1 90 ? 2.253 -2.829 13.312 1.00 97.50 90 ILE A N 1
ATOM 684 C CA . ILE A 1 90 ? 2.724 -2.653 11.943 1.00 97.50 90 ILE A CA 1
ATOM 685 C C . ILE A 1 90 ? 3.890 -3.588 11.638 1.00 97.50 90 ILE A C 1
ATOM 687 O O . ILE A 1 90 ? 4.738 -3.847 12.495 1.00 97.50 90 ILE A O 1
ATOM 691 N N . SER A 1 91 ? 3.973 -4.052 10.397 1.00 95.88 91 SER A N 1
ATOM 692 C CA . SER A 1 91 ? 5.149 -4.755 9.882 1.00 95.88 91 SER A CA 1
ATOM 693 C C . SER A 1 91 ? 5.308 -4.534 8.380 1.00 95.88 91 SER A C 1
ATOM 695 O O . SER A 1 91 ? 4.364 -4.167 7.679 1.00 95.88 91 SER A O 1
ATOM 697 N N . THR A 1 92 ? 6.522 -4.727 7.866 1.00 95.75 92 THR A N 1
ATOM 698 C CA . THR A 1 92 ? 6.761 -4.670 6.422 1.00 95.75 92 THR A CA 1
ATOM 699 C C . THR A 1 92 ? 6.181 -5.917 5.763 1.00 95.75 92 THR A C 1
ATOM 701 O O . THR A 1 92 ? 6.581 -7.032 6.092 1.00 95.75 92 THR A O 1
ATOM 704 N N . PHE A 1 93 ? 5.264 -5.727 4.817 1.00 96.50 93 PHE A N 1
ATOM 705 C CA . PHE A 1 93 ? 4.663 -6.807 4.038 1.00 96.50 93 PHE A CA 1
ATOM 706 C C . PHE A 1 93 ? 5.449 -7.102 2.758 1.00 96.50 93 PHE A C 1
ATOM 708 O O . PHE A 1 93 ? 5.741 -8.258 2.459 1.00 96.50 93 PHE A O 1
ATOM 715 N N . LEU A 1 94 ? 5.804 -6.060 2.003 1.00 95.81 94 LEU A N 1
ATOM 716 C CA . LEU A 1 94 ? 6.510 -6.194 0.730 1.00 95.81 94 LEU A CA 1
ATOM 717 C C . LEU A 1 94 ? 7.573 -5.110 0.598 1.00 95.81 94 LEU A C 1
ATOM 719 O O . LEU A 1 94 ? 7.267 -3.933 0.751 1.00 95.81 94 LEU A O 1
ATOM 723 N N . MET A 1 95 ? 8.798 -5.503 0.261 1.00 93.75 95 MET A N 1
ATOM 724 C CA . MET A 1 95 ? 9.908 -4.598 -0.041 1.00 93.75 95 MET A CA 1
ATOM 725 C C . MET A 1 95 ? 10.849 -5.233 -1.066 1.00 93.75 95 MET A C 1
ATOM 727 O O . MET A 1 95 ? 10.891 -6.459 -1.205 1.00 93.75 95 MET A O 1
ATOM 731 N N . ASN A 1 96 ? 11.635 -4.409 -1.757 1.00 90.50 96 ASN A N 1
ATOM 732 C CA . ASN A 1 96 ? 12.691 -4.910 -2.631 1.00 90.50 96 ASN A CA 1
ATOM 733 C C . ASN A 1 96 ? 13.759 -5.653 -1.821 1.00 90.50 96 ASN A C 1
ATOM 735 O O . ASN A 1 96 ? 14.052 -5.295 -0.681 1.00 90.50 96 ASN A O 1
ATOM 739 N N . LYS A 1 97 ? 14.408 -6.647 -2.440 1.00 88.75 97 LYS A N 1
ATOM 740 C CA . LYS A 1 97 ? 15.486 -7.426 -1.800 1.00 88.75 97 LYS A CA 1
ATOM 741 C C . LYS A 1 97 ? 16.683 -6.571 -1.380 1.00 88.75 97 LYS A C 1
ATOM 743 O O . LYS A 1 97 ? 17.364 -6.921 -0.424 1.00 88.75 97 LYS A O 1
ATOM 748 N N . SER A 1 98 ? 16.932 -5.471 -2.091 1.00 84.31 98 SER A N 1
ATOM 749 C CA . SER A 1 98 ? 17.960 -4.486 -1.738 1.00 84.31 98 SER A CA 1
ATOM 750 C C . SER A 1 98 ? 17.663 -3.776 -0.415 1.00 84.31 98 SER A C 1
ATOM 752 O O . SER A 1 98 ? 18.577 -3.275 0.228 1.00 84.31 98 SER A O 1
ATOM 754 N N . GLY A 1 99 ? 16.390 -3.724 -0.014 1.00 83.94 99 GLY A N 1
ATOM 755 C CA . GLY A 1 99 ? 15.893 -2.919 1.095 1.00 83.94 99 GLY A CA 1
ATOM 756 C C . GLY A 1 99 ? 15.688 -1.440 0.776 1.00 83.94 99 GLY A C 1
ATOM 757 O O . GLY A 1 99 ? 15.333 -0.676 1.671 1.00 83.94 99 GLY A O 1
ATOM 758 N N . PHE A 1 100 ? 15.862 -1.052 -0.488 1.00 82.31 100 PHE A N 1
ATOM 759 C CA . PHE A 1 100 ? 15.749 0.323 -0.967 1.00 82.31 100 PHE A CA 1
ATOM 760 C C . PHE A 1 100 ? 14.758 0.425 -2.129 1.00 82.31 100 PHE A C 1
ATOM 762 O O . PHE A 1 100 ? 14.372 -0.589 -2.718 1.00 82.31 100 PHE A O 1
ATOM 769 N N . ALA A 1 101 ? 14.365 1.655 -2.467 1.00 84.75 101 ALA A N 1
ATOM 770 C CA . ALA A 1 101 ? 13.616 1.935 -3.689 1.00 84.75 101 ALA A CA 1
ATOM 771 C C . ALA A 1 101 ? 14.353 1.392 -4.920 1.00 84.75 101 ALA A C 1
ATOM 773 O O . ALA A 1 101 ? 15.586 1.352 -4.945 1.00 84.75 101 ALA A O 1
ATOM 774 N N . ALA A 1 102 ? 13.597 0.994 -5.937 1.00 82.88 102 ALA A N 1
ATOM 775 C CA . ALA A 1 102 ? 14.149 0.652 -7.236 1.00 82.88 102 ALA A CA 1
ATOM 776 C C . ALA A 1 102 ? 14.855 1.870 -7.849 1.00 82.88 102 ALA A C 1
ATOM 778 O O . 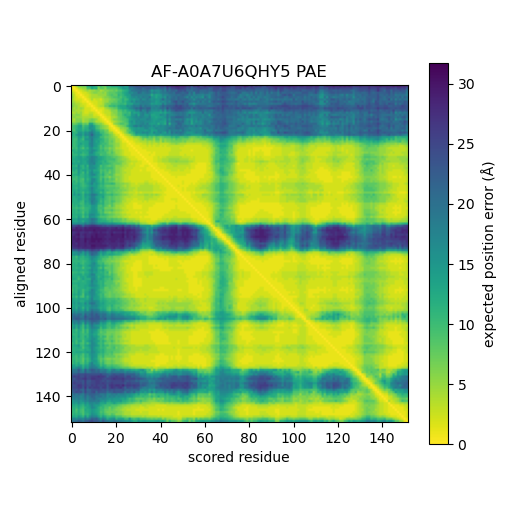ALA A 1 102 ? 14.349 2.994 -7.772 1.00 82.88 102 ALA A O 1
ATOM 779 N N . SER A 1 103 ? 16.020 1.629 -8.452 1.00 73.44 103 SER A N 1
ATOM 780 C CA . SER A 1 103 ? 16.736 2.611 -9.263 1.00 73.44 103 SER A CA 1
ATOM 781 C C . SER A 1 103 ? 16.522 2.343 -10.762 1.00 73.44 103 SER A C 1
ATOM 783 O O . SER A 1 103 ? 15.825 1.396 -11.144 1.00 73.44 103 SER A O 1
ATOM 785 N N . GLU A 1 104 ? 17.058 3.208 -11.626 1.00 69.69 104 GLU A N 1
ATOM 786 C CA . GLU A 1 104 ? 16.880 3.084 -13.072 1.00 69.69 104 GLU A CA 1
ATOM 787 C C . GLU A 1 104 ? 17.445 1.742 -13.562 1.00 69.69 104 GLU A C 1
ATOM 789 O O . GLU A 1 104 ? 18.631 1.462 -13.422 1.00 69.69 104 GLU A O 1
ATOM 794 N N . GLY A 1 105 ? 16.582 0.903 -14.140 1.00 68.81 105 GLY A N 1
ATOM 795 C CA . GLY A 1 105 ? 16.963 -0.406 -14.679 1.00 68.81 105 GLY A CA 1
ATOM 796 C C . GLY A 1 105 ? 16.950 -1.572 -13.681 1.00 68.81 105 GLY A C 1
ATOM 797 O O . GLY A 1 105 ? 16.966 -2.717 -14.130 1.00 68.81 105 GLY A O 1
ATOM 798 N N . ASP A 1 106 ? 16.838 -1.323 -12.371 1.00 70.94 106 ASP A N 1
ATOM 799 C CA . ASP A 1 106 ? 16.829 -2.386 -11.345 1.00 70.94 106 ASP A CA 1
ATOM 800 C C . ASP A 1 106 ? 15.487 -3.135 -11.262 1.00 70.94 106 ASP A C 1
ATOM 802 O O . ASP A 1 106 ? 15.437 -4.310 -10.887 1.00 70.94 106 ASP A O 1
ATOM 806 N N . GLY A 1 107 ? 14.389 -2.453 -11.614 1.00 79.31 107 GLY A N 1
ATOM 807 C CA . GLY A 1 107 ? 13.022 -2.942 -11.421 1.00 79.31 107 GLY A CA 1
ATOM 808 C C . GLY A 1 107 ? 12.612 -3.053 -9.942 1.00 79.31 107 GLY A C 1
ATOM 809 O O . GLY A 1 107 ? 13.420 -2.913 -9.027 1.00 79.31 107 GLY A O 1
ATOM 810 N N . GLY A 1 108 ? 11.325 -3.313 -9.694 1.00 88.56 108 GLY A N 1
ATOM 811 C CA . GLY A 1 108 ? 10.758 -3.422 -8.341 1.00 88.56 108 GLY A CA 1
ATOM 812 C C . GLY A 1 108 ? 10.105 -2.132 -7.838 1.00 88.56 108 GLY A C 1
ATOM 813 O O . GLY A 1 108 ? 9.887 -1.199 -8.606 1.00 88.56 108 GLY A O 1
ATOM 814 N N . LEU A 1 109 ? 9.766 -2.097 -6.544 1.00 89.38 109 LEU A N 1
ATOM 815 C CA . LEU A 1 109 ? 9.017 -0.990 -5.946 1.00 89.38 109 LEU A CA 1
ATOM 816 C C . LEU A 1 109 ? 9.833 0.303 -5.963 1.00 89.38 109 LEU A C 1
ATOM 818 O O . LEU A 1 109 ? 10.920 0.351 -5.386 1.00 89.38 109 LEU A O 1
ATOM 822 N N . GLY A 1 110 ? 9.299 1.352 -6.576 1.00 89.06 110 GLY A N 1
ATOM 823 C CA . GLY A 1 110 ? 9.886 2.686 -6.547 1.00 89.06 110 GLY A CA 1
ATOM 824 C C . GLY A 1 110 ? 9.303 3.493 -5.396 1.00 89.06 110 GLY A C 1
ATOM 825 O O . GLY A 1 110 ? 9.903 3.633 -4.331 1.00 89.06 110 GLY A O 1
ATOM 826 N N . ARG A 1 111 ? 8.105 4.024 -5.627 1.00 90.62 111 ARG A N 1
ATOM 827 C CA . ARG A 1 111 ? 7.353 4.913 -4.743 1.00 90.62 111 ARG A CA 1
ATOM 828 C C . ARG A 1 111 ? 5.862 4.536 -4.775 1.00 90.62 111 ARG A C 1
ATOM 830 O O . ARG A 1 111 ? 5.074 5.195 -5.459 1.00 90.62 111 ARG A O 1
ATOM 837 N N . PRO A 1 112 ? 5.453 3.491 -4.032 1.00 95.06 112 PRO A N 1
ATOM 838 C CA . PRO A 1 112 ? 4.054 3.078 -3.940 1.00 95.06 112 PRO A CA 1
ATOM 839 C C . PRO A 1 112 ? 3.141 4.224 -3.485 1.00 95.06 112 PRO A C 1
ATOM 841 O O . PRO A 1 112 ? 3.468 4.942 -2.538 1.00 95.06 112 PRO A O 1
ATOM 844 N N . THR A 1 113 ? 1.983 4.374 -4.125 1.00 97.00 113 THR A N 1
ATOM 845 C CA . THR A 1 113 ? 1.013 5.451 -3.851 1.00 97.00 113 THR A CA 1
ATOM 846 C C . THR A 1 113 ? -0.341 4.961 -3.360 1.00 97.00 113 THR A C 1
ATOM 848 O O . THR A 1 113 ? -0.996 5.676 -2.608 1.00 97.00 113 THR A O 1
ATOM 851 N N . ASP A 1 114 ? -0.781 3.770 -3.748 1.00 98.31 114 ASP A N 1
ATOM 852 C CA . ASP A 1 114 ? -2.045 3.200 -3.279 1.00 98.31 114 ASP A CA 1
ATOM 853 C C . ASP A 1 114 ? -2.000 1.673 -3.340 1.00 98.31 114 ASP A C 1
ATOM 855 O O . ASP A 1 114 ? -1.193 1.081 -4.064 1.00 98.31 114 ASP A O 1
ATOM 859 N N . VAL A 1 115 ? -2.886 1.050 -2.570 1.00 98.44 115 VAL A N 1
ATOM 860 C CA . VAL A 1 115 ? -3.140 -0.388 -2.555 1.00 98.44 115 VAL A CA 1
ATOM 861 C C . VAL A 1 115 ? -4.633 -0.616 -2.766 1.00 98.44 115 VAL A C 1
ATOM 863 O O . VAL A 1 115 ? -5.452 0.077 -2.163 1.00 98.44 115 VAL A O 1
ATOM 866 N N . LYS A 1 116 ? -4.993 -1.601 -3.598 1.00 98.31 116 LYS A N 1
ATOM 867 C CA . LYS A 1 116 ? -6.373 -2.087 -3.755 1.00 98.31 116 LYS A CA 1
ATOM 868 C C . LYS A 1 116 ? -6.437 -3.598 -3.896 1.00 98.31 116 LYS A C 1
ATOM 870 O O . LYS A 1 116 ? -5.660 -4.180 -4.649 1.00 98.31 116 LYS A O 1
ATOM 875 N N . PHE A 1 117 ? -7.399 -4.231 -3.238 1.00 97.88 117 PHE A N 1
ATOM 876 C CA . PHE A 1 117 ? -7.738 -5.626 -3.506 1.00 97.88 117 PHE A CA 1
ATOM 877 C C . PHE A 1 117 ? -8.702 -5.726 -4.690 1.00 97.88 117 PHE A C 1
ATOM 879 O O . PHE A 1 117 ? -9.746 -5.077 -4.728 1.00 97.88 117 PHE A O 1
ATOM 886 N N . GLY A 1 118 ? -8.329 -6.529 -5.685 1.00 95.81 118 GLY A N 1
ATOM 887 C CA . GLY A 1 118 ? -9.121 -6.734 -6.892 1.00 95.81 118 GLY A CA 1
ATOM 888 C C . GLY A 1 118 ? -10.110 -7.898 -6.781 1.00 95.81 118 GLY A C 1
ATOM 889 O O . GLY A 1 118 ? -10.010 -8.734 -5.878 1.00 95.81 118 GLY A O 1
ATOM 890 N N . PRO A 1 119 ? -11.047 -8.010 -7.740 1.00 94.94 119 PRO A N 1
ATOM 891 C CA . PRO A 1 119 ? -12.047 -9.080 -7.765 1.00 94.94 119 PRO A CA 1
ATOM 892 C C . PRO A 1 119 ? -11.444 -10.478 -7.978 1.00 94.94 119 PRO A C 1
ATOM 894 O O . PRO A 1 119 ? -12.092 -11.477 -7.682 1.00 94.94 119 PRO A O 1
ATOM 897 N N . ASP A 1 120 ? -10.206 -10.569 -8.470 1.00 95.12 120 ASP A N 1
ATOM 898 C CA . ASP A 1 120 ? -9.453 -11.820 -8.595 1.00 95.12 120 ASP A CA 1
ATOM 899 C C . A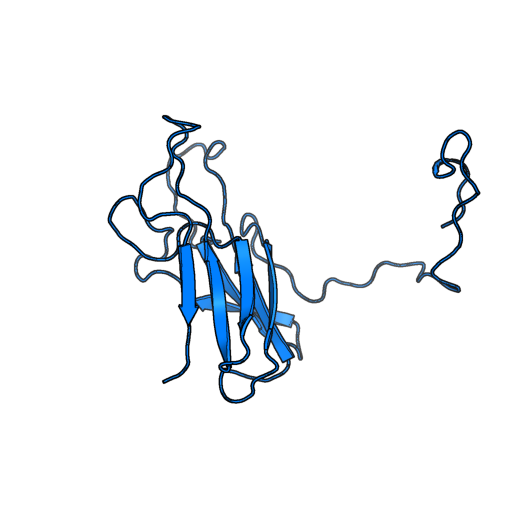SP A 1 120 ? -8.772 -12.245 -7.281 1.00 95.12 120 ASP A C 1
ATOM 901 O O . ASP A 1 120 ? -8.057 -13.247 -7.242 1.00 95.12 120 ASP A O 1
ATOM 905 N N . GLY A 1 121 ? -8.981 -11.487 -6.201 1.00 94.50 121 GLY A N 1
ATOM 906 C CA . GLY A 1 121 ? -8.427 -11.761 -4.881 1.00 94.50 121 GLY A CA 1
ATOM 907 C C . GLY A 1 121 ? -6.945 -11.410 -4.737 1.00 94.50 121 GLY A C 1
ATOM 908 O O . GLY A 1 121 ? -6.357 -11.746 -3.707 1.00 94.50 121 GLY A O 1
ATOM 909 N N . ALA A 1 122 ? -6.349 -10.762 -5.742 1.00 97.25 122 ALA A N 1
ATOM 910 C CA . ALA A 1 122 ? -4.992 -10.235 -5.701 1.00 97.25 122 ALA A CA 1
ATOM 911 C C . ALA A 1 122 ? -4.960 -8.812 -5.125 1.00 97.25 122 ALA A C 1
ATOM 913 O O . ALA A 1 122 ? -5.945 -8.075 -5.183 1.00 97.25 122 ALA A O 1
ATOM 914 N N . MET A 1 123 ? -3.800 -8.419 -4.607 1.00 98.06 123 MET A N 1
ATOM 915 C CA . MET A 1 123 ? -3.514 -7.044 -4.211 1.00 98.06 123 MET A CA 1
ATOM 916 C C . MET A 1 123 ? -2.826 -6.323 -5.372 1.00 98.06 123 MET A C 1
ATOM 918 O O . MET A 1 123 ? -1.859 -6.835 -5.938 1.00 98.06 123 MET A O 1
ATOM 922 N N . TYR A 1 124 ? -3.298 -5.128 -5.703 1.00 98.31 124 TYR A N 1
ATOM 923 C CA . TYR A 1 124 ? -2.735 -4.250 -6.719 1.00 98.31 124 TYR A CA 1
ATOM 924 C C . TYR A 1 124 ? -2.118 -3.028 -6.057 1.00 98.31 124 TYR A C 1
ATOM 926 O O . TYR A 1 124 ? -2.711 -2.456 -5.145 1.00 98.31 124 TYR A O 1
ATOM 934 N N . ILE A 1 125 ? -0.936 -2.632 -6.516 1.00 98.38 125 ILE A N 1
ATOM 935 C CA . ILE A 1 125 ? -0.200 -1.483 -5.987 1.00 98.38 125 ILE A CA 1
ATOM 936 C C . ILE A 1 125 ? 0.028 -0.516 -7.136 1.00 98.38 125 ILE A C 1
ATOM 938 O O . ILE A 1 125 ? 0.670 -0.899 -8.114 1.00 98.38 125 ILE A O 1
ATOM 942 N N . SER A 1 126 ? -0.448 0.722 -7.021 1.00 97.38 126 SER A N 1
ATOM 943 C CA . SER A 1 126 ? 0.004 1.783 -7.920 1.00 97.38 126 SER A CA 1
ATOM 944 C C . SER A 1 126 ? 1.357 2.297 -7.447 1.00 97.38 126 SER A C 1
ATOM 946 O O . SER A 1 126 ? 1.539 2.608 -6.270 1.00 97.38 126 SER A O 1
ATOM 948 N N . ASP A 1 127 ? 2.311 2.382 -8.362 1.00 92.88 127 ASP A N 1
ATOM 949 C CA . ASP A 1 127 ? 3.676 2.812 -8.090 1.00 92.88 127 ASP A CA 1
ATOM 950 C C . ASP A 1 127 ? 4.013 4.018 -8.965 1.00 92.88 127 ASP A C 1
ATOM 952 O O . ASP A 1 127 ? 3.782 4.001 -10.176 1.00 92.88 127 ASP A O 1
ATOM 956 N N . TYR A 1 128 ? 4.486 5.093 -8.342 1.00 86.94 128 TYR A N 1
ATOM 957 C CA . TYR A 1 128 ? 4.727 6.370 -9.003 1.00 86.94 128 TYR A CA 1
ATOM 958 C C . TYR A 1 128 ? 5.916 6.297 -9.975 1.00 86.94 128 TYR A C 1
ATOM 960 O O . TYR A 1 128 ? 6.876 5.555 -9.761 1.00 86.94 128 TYR A O 1
ATOM 968 N N . SER A 1 129 ? 5.854 7.073 -11.065 1.00 72.88 129 SER A N 1
ATOM 969 C CA . SER A 1 129 ? 6.943 7.132 -12.044 1.00 72.88 129 SER A CA 1
ATOM 970 C C . SER A 1 129 ? 8.225 7.657 -11.412 1.00 72.88 129 SER A C 1
ATOM 972 O O . SER A 1 129 ? 8.219 8.520 -10.537 1.00 72.88 129 SER A O 1
ATOM 974 N N . MET A 1 130 ? 9.364 7.133 -11.848 1.00 70.06 130 MET A N 1
ATOM 975 C CA . MET A 1 130 ? 10.626 7.678 -11.379 1.00 70.06 130 MET A CA 1
ATOM 976 C C . MET A 1 130 ? 10.825 9.054 -12.016 1.00 70.06 130 MET A C 1
ATOM 978 O O . MET A 1 130 ? 10.626 9.230 -13.218 1.00 70.06 130 MET A O 1
ATOM 982 N N . THR A 1 131 ? 11.235 10.021 -11.203 1.00 61.09 131 THR A N 1
ATOM 983 C CA . THR A 1 131 ? 11.701 11.337 -11.648 1.00 61.09 131 THR A CA 1
ATOM 984 C C . THR A 1 131 ? 12.983 11.644 -10.891 1.00 61.09 131 THR A C 1
ATOM 986 O O . THR A 1 131 ? 13.002 11.524 -9.664 1.00 61.09 131 THR A O 1
ATOM 989 N N . THR A 1 132 ? 14.047 12.040 -11.582 1.00 57.12 132 THR A N 1
ATOM 990 C CA . THR A 1 132 ? 15.249 12.568 -10.928 1.00 57.12 132 THR A CA 1
ATOM 991 C C . THR A 1 132 ? 15.109 14.072 -10.728 1.00 57.12 132 THR A C 1
ATOM 993 O O . THR A 1 132 ? 14.470 14.762 -11.521 1.00 57.12 132 THR A O 1
ATOM 996 N N . ILE A 1 133 ? 15.694 14.589 -9.646 1.00 53.59 133 ILE A N 1
ATOM 997 C CA . ILE A 1 133 ? 15.705 16.029 -9.336 1.00 53.59 133 ILE A CA 1
ATOM 998 C C . ILE A 1 133 ? 16.436 16.799 -10.439 1.00 53.59 133 ILE A C 1
ATOM 1000 O O . ILE A 1 133 ? 16.005 17.884 -10.824 1.00 53.59 133 ILE A O 1
ATOM 1004 N N . ASP A 1 134 ? 17.486 16.189 -10.993 1.00 55.25 134 ASP A N 1
ATOM 1005 C CA . ASP A 1 134 ? 18.296 16.758 -12.069 1.00 55.25 134 ASP A CA 1
ATOM 1006 C C . ASP A 1 134 ? 17.494 16.962 -13.362 1.00 55.25 134 ASP A C 1
ATOM 1008 O O . ASP A 1 134 ? 17.846 17.814 -14.171 1.00 55.25 134 ASP A O 1
ATOM 1012 N N . ASN A 1 135 ? 16.385 16.231 -13.531 1.00 57.00 135 ASN A N 1
ATOM 1013 C CA . ASN A 1 135 ? 15.497 16.310 -14.685 1.00 57.00 135 ASN A CA 1
ATOM 1014 C C . ASN A 1 135 ? 14.020 16.264 -14.262 1.00 57.00 135 ASN A C 1
ATOM 1016 O O . ASN A 1 135 ? 13.246 15.418 -14.722 1.00 57.00 135 ASN A O 1
ATOM 1020 N N . MET A 1 136 ? 13.605 17.194 -13.395 1.00 55.44 136 MET A N 1
ATOM 1021 C CA . MET A 1 136 ? 12.183 17.410 -13.107 1.00 55.44 136 MET A CA 1
ATOM 1022 C C . MET A 1 136 ? 11.411 17.613 -14.426 1.00 55.44 136 MET A C 1
ATOM 1024 O O . MET A 1 136 ? 11.573 18.628 -15.097 1.00 55.44 136 MET A O 1
ATOM 1028 N N . GLY A 1 137 ? 10.595 16.626 -14.813 1.00 56.19 137 GLY A N 1
ATOM 1029 C CA . GLY A 1 137 ? 9.843 16.614 -16.077 1.00 56.19 137 GLY A CA 1
ATOM 1030 C C . GLY A 1 137 ? 10.244 15.519 -17.074 1.00 56.19 137 GLY A C 1
ATOM 1031 O O . GLY A 1 137 ? 9.524 15.311 -18.049 1.00 56.19 137 GLY A O 1
ATOM 1032 N N . VAL A 1 138 ? 11.331 14.779 -16.828 1.00 61.72 138 VAL A N 1
ATOM 1033 C CA . VAL A 1 138 ? 11.676 13.574 -17.597 1.00 61.72 138 VAL A CA 1
ATOM 1034 C C . VAL A 1 138 ? 11.148 12.351 -16.854 1.00 61.72 138 VAL A C 1
ATOM 1036 O O . VAL A 1 138 ? 11.611 12.017 -15.766 1.00 61.72 138 VAL A O 1
ATOM 1039 N N . ASN A 1 139 ? 10.159 11.686 -17.448 1.00 64.75 139 ASN A N 1
ATOM 1040 C CA . ASN A 1 139 ? 9.687 10.392 -16.968 1.00 64.75 139 ASN A CA 1
ATOM 1041 C C . ASN A 1 139 ? 10.595 9.292 -17.514 1.00 64.75 139 ASN A C 1
ATOM 1043 O O . ASN A 1 139 ? 10.825 9.224 -18.724 1.00 64.75 139 ASN A O 1
ATOM 1047 N N . TYR A 1 140 ? 11.058 8.400 -16.640 1.00 69.44 140 TYR A N 1
ATOM 1048 C CA . TYR A 1 140 ? 11.768 7.206 -17.084 1.00 69.44 140 TYR A CA 1
ATOM 1049 C C . TYR A 1 140 ? 10.775 6.221 -17.725 1.00 69.44 140 TYR A C 1
ATOM 1051 O O . TYR A 1 140 ? 9.759 5.892 -17.098 1.00 69.44 140 TYR A O 1
ATOM 1059 N N . PRO A 1 141 ? 11.026 5.747 -18.962 1.00 71.06 141 PRO A N 1
ATOM 1060 C CA . PRO A 1 141 ? 10.185 4.740 -19.601 1.00 71.06 141 PRO A CA 1
ATOM 1061 C C . PRO A 1 141 ? 10.021 3.498 -18.719 1.00 71.06 141 PRO A C 1
ATOM 1063 O O . PRO A 1 141 ? 10.945 3.111 -18.009 1.00 71.06 141 PRO A O 1
ATOM 1066 N N . ASN A 1 142 ? 8.856 2.849 -18.792 1.00 75.56 142 ASN A N 1
ATOM 1067 C CA . ASN A 1 142 ? 8.515 1.662 -17.990 1.00 75.56 142 ASN A CA 1
ATOM 1068 C C . ASN A 1 142 ? 8.517 1.889 -16.464 1.00 75.56 142 ASN A C 1
ATOM 1070 O O . ASN A 1 142 ? 8.637 0.938 -15.695 1.00 75.56 142 ASN A O 1
ATOM 1074 N N . THR A 1 143 ? 8.346 3.137 -16.027 1.00 76.31 143 THR A N 1
ATOM 1075 C CA . THR A 1 143 ? 8.025 3.493 -14.637 1.00 76.31 143 THR A CA 1
ATOM 1076 C C . THR A 1 143 ? 6.606 4.062 -14.566 1.00 76.31 143 THR A C 1
ATOM 1078 O O . THR A 1 143 ? 6.030 4.402 -15.600 1.00 76.31 143 THR A O 1
ATOM 1081 N N . GLY A 1 144 ? 6.011 4.144 -13.372 1.00 86.00 144 GLY A N 1
ATOM 1082 C CA . GLY A 1 144 ? 4.587 4.475 -13.250 1.00 86.00 144 GLY A CA 1
ATOM 1083 C C . GLY A 1 144 ? 3.733 3.239 -13.520 1.00 86.00 144 GLY A C 1
ATOM 1084 O O . GLY A 1 144 ? 3.000 3.178 -14.504 1.00 86.00 144 GLY A O 1
ATOM 1085 N N . VAL A 1 145 ? 3.911 2.208 -12.698 1.00 91.06 145 VAL A N 1
ATOM 1086 C CA . VAL A 1 145 ? 3.415 0.854 -12.970 1.00 91.06 145 VAL A CA 1
ATOM 1087 C C . VAL A 1 145 ? 2.368 0.425 -11.951 1.00 91.06 145 VAL A C 1
ATOM 1089 O O . VAL A 1 145 ? 2.256 0.995 -10.867 1.00 91.06 145 VAL A O 1
ATOM 1092 N N . ILE A 1 146 ? 1.605 -0.611 -12.299 1.00 95.31 146 ILE A N 1
ATOM 1093 C CA . ILE A 1 146 ? 0.755 -1.324 -11.349 1.00 95.31 146 ILE A CA 1
ATOM 1094 C C . ILE A 1 146 ? 1.375 -2.693 -11.092 1.00 95.31 146 ILE A C 1
ATOM 1096 O O . ILE A 1 146 ? 1.521 -3.497 -12.014 1.00 95.31 146 ILE A O 1
ATOM 1100 N N . TRP A 1 147 ? 1.704 -2.976 -9.835 1.00 96.31 147 TRP A N 1
ATOM 1101 C CA . TRP A 1 147 ? 2.120 -4.309 -9.414 1.00 96.31 147 TRP A CA 1
ATOM 1102 C C . TRP A 1 147 ? 0.900 -5.147 -9.064 1.00 96.31 147 TRP A C 1
ATOM 1104 O O . TRP A 1 147 ? -0.012 -4.657 -8.404 1.00 96.31 147 TRP A O 1
ATOM 1114 N N . ARG A 1 148 ? 0.912 -6.425 -9.445 1.00 97.12 148 ARG A N 1
ATOM 1115 C CA . ARG A 1 148 ? -0.058 -7.424 -8.989 1.00 97.12 148 ARG A CA 1
ATOM 1116 C C . ARG A 1 148 ? 0.645 -8.418 -8.075 1.00 97.12 148 ARG A C 1
ATOM 1118 O O . ARG A 1 148 ? 1.577 -9.098 -8.496 1.00 97.12 148 ARG A O 1
ATOM 1125 N N . VAL A 1 149 ? 0.172 -8.525 -6.843 1.00 97.31 149 VAL A N 1
ATOM 1126 C CA . VAL A 1 149 ? 0.663 -9.459 -5.830 1.00 97.31 149 VAL A CA 1
ATOM 1127 C C . VAL A 1 149 ? -0.421 -10.499 -5.595 1.00 97.31 149 VAL A C 1
ATOM 1129 O O . VAL A 1 149 ? -1.580 -10.165 -5.360 1.00 97.31 149 VAL A O 1
ATOM 1132 N N . SER A 1 150 ? -0.066 -11.776 -5.668 1.00 94.75 150 SER A N 1
ATOM 1133 C CA . SER A 1 150 ? -0.987 -12.884 -5.414 1.00 94.75 150 SER A CA 1
ATOM 1134 C C . SER A 1 150 ? -0.313 -13.909 -4.525 1.00 94.75 150 SER A C 1
ATOM 1136 O O . SER A 1 150 ? 0.894 -14.128 -4.625 1.00 94.75 150 SER A O 1
ATOM 1138 N N . ARG A 1 151 ? -1.103 -14.553 -3.671 1.00 87.19 151 ARG A N 1
ATOM 1139 C CA . ARG A 1 151 ? -0.652 -15.744 -2.961 1.00 87.19 151 ARG A CA 1
ATOM 1140 C C . ARG A 1 151 ? -0.638 -16.921 -3.940 1.00 87.19 151 ARG A C 1
ATOM 1142 O O . ARG A 1 151 ? -1.585 -17.062 -4.714 1.00 87.19 151 ARG A O 1
ATOM 1149 N N . ILE A 1 152 ? 0.438 -17.703 -3.917 1.00 78.56 152 ILE A N 1
ATOM 1150 C CA . ILE A 1 152 ? 0.572 -18.962 -4.666 1.00 78.56 152 ILE A CA 1
ATOM 1151 C C . ILE A 1 152 ? 0.020 -20.100 -3.810 1.00 78.56 152 ILE A C 1
ATOM 1153 O O . ILE A 1 152 ? 0.258 -20.056 -2.578 1.00 78.56 152 ILE A O 1
#

Radius of gyration: 19.61 Å; Cα contacts (8 Å, |Δi|>4): 282; chains: 1; bounding box: 50×53×43 Å

Secondary structure (DSSP, 8-state):
---GGGSPTTSPPPP-S-SS--SSPPPPS--PPTT--EEEEEE---TTTSSTT-EEEEE--PPSSS-TT-------SSEEEEE-TTT--EEEEEE-TTSS---TTT-S-S-EEEEEE-TTS-EEEEEPPP--GGGTT-PPTT-SEEEEE---

Foldseek 3Di:
DFDPVPAPDPHDGDDDPDPDPPPDDDDDQADFDPQQQWAAKDFQCDVQFDNGRKIKIARQGHDDDPDPPPDPPDLRHLFIWIADRVRRDIDTDGHDPVSGADDQPRDDRHGWHYWDQDPVRWIKTFGAFDDDPVGPPDTRPPGRDIDTGGDD

Sequence (152 aa):
MTLPKFVPVNGPMPETLFTNPPGIAPRPFAIFPPNSNIMGFDFNYNPRFGREGDIYIASFGPIESNMPGGNLRTGVGHNIITVDINNGQISTFLMNKSGFAASEGDGGLGRPTDVKFGPDGAMYISDYSMTTIDNMGVNYPNTGVIWRVSRI

Nearest PDB structures (foldseek):
  2fpb-assembly2_B  TM=5.597E-01  e=3.726E-02  Rauvolfia serpentina
  4a2l-assembly1_B  TM=6.754E-01  e=1.595E-01  Bacteroides thetaiotaomicron VPI-5482
  6s5q-assembly1_A  TM=5.427E-01  e=3.690E-01  Ophiorrhiza pumila
  7x2x-assembly1_A  TM=4.380E-01  e=2.231E-01  Leptobacillium sp.
  6zea-assembly1_A  TM=3.045E-01  e=1.078E-01  Catharanthus roseus

Mean predicted aligned error: 9.21 Å

pLDDT: mean 83.33, std 15.76, range [33.88, 98.56]